Protein AF-A0A962SR95-F1 (afdb_monomer_lite)

Radius of gyration: 21.42 Å; chains: 1; bounding box: 49×30×53 Å

pLDDT: mean 89.66, std 11.18, range [53.0, 98.69]

Structure (mmCIF, N/CA/C/O backbone):
data_AF-A0A962SR95-F1
#
_entry.id   AF-A0A962SR95-F1
#
loop_
_atom_site.group_PDB
_atom_site.id
_atom_site.type_symbol
_atom_site.label_atom_id
_atom_site.label_alt_id
_atom_site.label_comp_id
_atom_site.label_asym_id
_atom_site.label_entity_id
_atom_site.label_seq_id
_atom_site.pdbx_PDB_ins_code
_atom_site.Cartn_x
_atom_site.Cartn_y
_atom_site.Cartn_z
_atom_site.occupancy
_atom_site.B_iso_or_equiv
_atom_site.auth_seq_id
_atom_site.auth_comp_id
_atom_site.auth_asym_id
_atom_site.auth_atom_id
_atom_site.pdbx_PDB_model_num
ATOM 1 N N . ALA A 1 1 ? 2.004 -0.342 -10.247 1.00 90.75 1 ALA A N 1
ATOM 2 C CA . ALA A 1 1 ? 2.933 -0.956 -9.272 1.00 90.75 1 ALA A CA 1
ATOM 3 C C . ALA A 1 1 ? 4.402 -0.489 -9.294 1.00 90.75 1 ALA A C 1
ATOM 5 O O . ALA A 1 1 ? 4.955 -0.303 -8.215 1.00 90.75 1 ALA A O 1
ATOM 6 N N . LEU A 1 2 ? 5.065 -0.341 -10.455 1.00 92.50 2 LEU A N 1
ATOM 7 C CA . LEU A 1 2 ? 6.538 -0.181 -10.542 1.00 92.50 2 LEU A CA 1
ATOM 8 C C . LEU A 1 2 ? 7.137 0.888 -9.610 1.00 92.50 2 LEU A C 1
ATOM 10 O O . LEU A 1 2 ? 7.990 0.567 -8.790 1.00 92.50 2 LEU A O 1
ATOM 14 N N . VAL A 1 3 ? 6.658 2.135 -9.693 1.00 92.81 3 VAL A N 1
ATOM 15 C CA . VAL A 1 3 ? 7.188 3.249 -8.882 1.00 92.81 3 VAL A CA 1
ATOM 16 C C . VAL A 1 3 ? 7.074 2.957 -7.390 1.00 92.81 3 VAL A C 1
ATOM 18 O O . VAL A 1 3 ? 8.040 3.150 -6.661 1.00 92.81 3 VAL A O 1
ATOM 21 N N . LEU A 1 4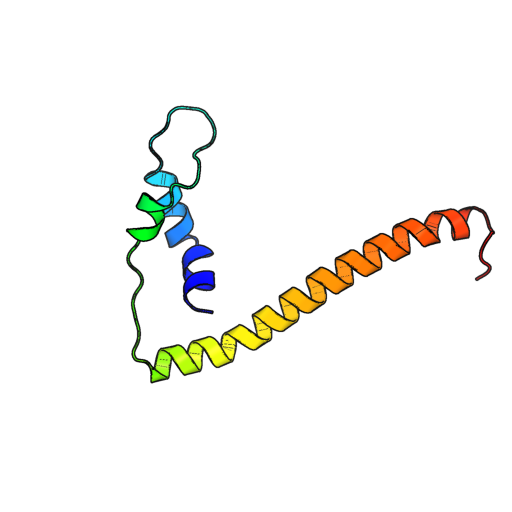 ? 5.921 2.446 -6.942 1.00 93.94 4 LEU A N 1
ATOM 22 C CA . LEU A 1 4 ? 5.712 2.088 -5.541 1.00 93.94 4 LEU A CA 1
ATOM 23 C C . LEU A 1 4 ? 6.771 1.075 -5.091 1.00 93.94 4 LEU A C 1
ATOM 25 O O . LEU A 1 4 ? 7.469 1.326 -4.114 1.00 93.94 4 LEU A O 1
ATOM 29 N N . MET A 1 5 ? 6.952 -0.007 -5.853 1.00 94.25 5 MET A N 1
ATOM 30 C CA . MET A 1 5 ? 7.926 -1.053 -5.534 1.00 94.25 5 MET A CA 1
ATOM 31 C C . MET A 1 5 ? 9.364 -0.526 -5.521 1.00 94.25 5 MET A C 1
ATOM 33 O O . MET A 1 5 ? 10.133 -0.883 -4.632 1.00 94.25 5 MET A O 1
ATOM 37 N N . THR A 1 6 ? 9.726 0.367 -6.447 1.00 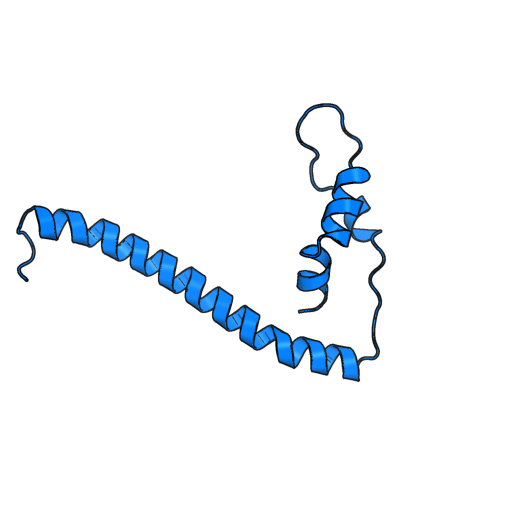94.25 6 THR A N 1
ATOM 38 C CA . THR A 1 6 ? 11.043 1.013 -6.441 1.00 94.25 6 THR A CA 1
ATOM 39 C C . THR A 1 6 ? 11.221 1.894 -5.208 1.00 94.25 6 THR A C 1
ATOM 41 O O . THR A 1 6 ? 12.208 1.736 -4.497 1.00 94.25 6 THR A O 1
ATOM 44 N N . THR A 1 7 ? 10.256 2.763 -4.894 1.00 92.88 7 THR A N 1
ATOM 45 C CA . THR A 1 7 ? 10.349 3.672 -3.737 1.00 92.88 7 THR A CA 1
ATOM 46 C C . THR A 1 7 ? 10.306 2.957 -2.385 1.00 92.88 7 THR A C 1
ATOM 48 O O . THR A 1 7 ? 10.814 3.480 -1.399 1.00 92.88 7 THR A O 1
ATOM 51 N N . SER A 1 8 ? 9.716 1.761 -2.330 1.00 92.62 8 SER A N 1
ATOM 52 C CA . SER A 1 8 ? 9.684 0.909 -1.137 1.00 92.62 8 SER A CA 1
ATOM 53 C C . SER A 1 8 ? 10.879 -0.044 -1.032 1.00 92.62 8 SER A C 1
ATOM 55 O O . SER A 1 8 ? 10.970 -0.775 -0.051 1.00 92.62 8 SER A O 1
ATOM 57 N N . SER A 1 9 ? 11.778 -0.071 -2.019 1.00 94.19 9 SER A N 1
ATOM 58 C CA . SER A 1 9 ? 12.955 -0.943 -1.991 1.00 94.19 9 SER A CA 1
ATOM 59 C C . SER A 1 9 ? 14.047 -0.406 -1.064 1.00 94.19 9 SER A C 1
ATOM 61 O O . SER A 1 9 ? 14.291 0.803 -1.009 1.00 94.19 9 SER A O 1
ATOM 63 N N . ASP A 1 10 ? 14.779 -1.310 -0.409 1.00 93.12 10 ASP A N 1
ATOM 64 C CA . ASP A 1 10 ? 15.911 -0.948 0.455 1.00 93.12 10 ASP A CA 1
ATOM 65 C C . ASP A 1 10 ? 16.980 -0.150 -0.299 1.00 93.12 10 ASP A C 1
ATOM 67 O O . ASP A 1 10 ? 17.577 0.770 0.252 1.00 93.12 10 ASP A O 1
ATOM 71 N N . GLY A 1 11 ? 17.193 -0.456 -1.584 1.00 92.69 11 GLY A N 1
ATOM 72 C CA . GLY A 1 11 ? 18.155 0.253 -2.427 1.00 92.69 11 GLY A CA 1
ATOM 73 C C . GLY A 1 11 ? 17.789 1.724 -2.632 1.00 92.69 11 GLY A C 1
ATOM 74 O O . GLY A 1 11 ? 18.654 2.595 -2.527 1.00 92.69 11 GLY A O 1
ATOM 75 N N . PHE A 1 12 ? 16.511 2.015 -2.880 1.00 92.50 12 PHE A N 1
ATOM 76 C CA . PHE A 1 12 ? 16.026 3.390 -2.985 1.00 92.50 12 PHE A CA 1
ATOM 77 C C . PHE A 1 12 ? 16.098 4.111 -1.637 1.00 92.50 12 PHE A C 1
ATOM 79 O O . PHE A 1 12 ? 16.600 5.235 -1.561 1.00 92.50 12 PHE A O 1
ATOM 86 N N . VAL A 1 13 ? 15.636 3.465 -0.562 1.00 90.06 13 VAL A N 1
ATOM 87 C CA . VAL A 1 13 ? 15.636 4.052 0.786 1.00 90.06 13 VAL A CA 1
ATOM 88 C C . VAL A 1 13 ? 17.064 4.352 1.243 1.00 90.06 13 VAL A C 1
ATOM 90 O O . VAL A 1 13 ? 17.324 5.447 1.727 1.00 90.06 13 VAL A O 1
ATOM 93 N N . ALA A 1 14 ? 18.015 3.442 1.028 1.00 88.62 14 ALA A N 1
ATOM 94 C CA . ALA A 1 14 ? 19.413 3.647 1.396 1.00 88.62 14 ALA A CA 1
ATOM 95 C C . ALA A 1 14 ? 20.071 4.771 0.582 1.00 88.62 14 ALA A C 1
ATOM 97 O O . ALA A 1 14 ? 20.756 5.621 1.151 1.00 88.62 14 ALA A O 1
ATOM 98 N N . ALA A 1 15 ? 19.844 4.810 -0.735 1.00 88.25 15 ALA A N 1
ATOM 99 C CA . ALA A 1 15 ? 20.421 5.838 -1.598 1.00 88.25 15 ALA A CA 1
ATOM 100 C C . ALA A 1 15 ? 19.886 7.236 -1.259 1.00 88.25 15 ALA A C 1
ATOM 102 O O . ALA A 1 15 ? 20.657 8.188 -1.138 1.00 88.25 15 ALA A O 1
ATOM 103 N N . THR A 1 16 ? 18.573 7.351 -1.055 1.00 85.62 16 THR A N 1
ATOM 104 C CA . THR A 1 16 ? 17.936 8.624 -0.699 1.00 85.62 16 THR A CA 1
ATOM 105 C C . THR A 1 16 ? 18.318 9.061 0.715 1.00 85.62 16 THR A C 1
ATOM 107 O O . THR A 1 16 ? 18.660 10.224 0.900 1.00 85.62 16 THR A O 1
ATOM 110 N N . ALA A 1 17 ? 18.392 8.132 1.677 1.00 82.00 17 ALA A N 1
ATOM 111 C CA . ALA A 1 17 ? 18.843 8.395 3.047 1.00 82.00 17 ALA A CA 1
ATOM 112 C C . ALA A 1 17 ? 20.269 8.966 3.129 1.00 82.00 17 ALA A C 1
ATOM 114 O O . ALA A 1 17 ? 20.535 9.853 3.939 1.00 82.00 17 ALA A O 1
ATOM 115 N N . GLN A 1 18 ? 21.194 8.465 2.304 1.00 76.75 18 GLN A N 1
ATOM 116 C CA . GLN A 1 18 ? 22.597 8.896 2.315 1.00 76.75 18 GLN A CA 1
ATOM 117 C C . GLN A 1 18 ? 22.823 10.262 1.656 1.00 76.75 18 GLN A C 1
ATOM 119 O O . GLN A 1 18 ? 23.755 10.977 2.023 1.00 76.75 18 GLN A O 1
ATOM 124 N N . GLN A 1 19 ? 22.003 10.623 0.668 1.00 69.62 19 GLN A N 1
ATOM 125 C CA . GLN A 1 19 ? 22.167 11.860 -0.103 1.00 69.62 19 GLN A CA 1
ATOM 126 C C . GLN A 1 19 ? 21.561 13.092 0.589 1.00 69.62 19 GLN A C 1
ATOM 128 O O . GLN A 1 19 ? 21.915 14.224 0.245 1.00 69.62 19 GLN A O 1
ATOM 133 N N . MET A 1 20 ? 20.732 12.883 1.617 1.00 69.19 20 MET A N 1
ATOM 134 C CA . MET A 1 20 ? 20.116 13.934 2.426 1.00 69.19 20 MET A CA 1
ATOM 135 C C . MET A 1 20 ? 21.158 14.720 3.231 1.00 69.19 20 MET A C 1
ATOM 137 O O . MET A 1 20 ? 21.515 14.378 4.359 1.00 69.19 20 MET A O 1
ATOM 141 N N . LYS A 1 21 ? 21.637 15.824 2.657 1.00 61.03 21 LYS A N 1
ATOM 142 C CA . LYS A 1 21 ? 22.466 16.811 3.353 1.00 61.03 21 LYS A CA 1
ATOM 143 C C . LYS A 1 21 ? 21.587 17.801 4.114 1.00 61.03 21 LYS A C 1
ATOM 145 O O . LYS A 1 21 ? 21.181 18.797 3.538 1.00 61.03 21 LYS A O 1
ATOM 150 N N . GLU A 1 22 ? 21.360 17.569 5.403 1.00 54.78 22 GLU A N 1
ATOM 151 C CA . GLU A 1 22 ? 21.064 18.625 6.384 1.00 54.78 22 GLU A CA 1
ATOM 152 C C . GLU A 1 22 ? 21.334 18.095 7.805 1.00 54.78 22 GLU A C 1
ATOM 154 O O . GLU A 1 22 ? 20.936 16.992 8.170 1.00 54.78 22 GLU A O 1
ATOM 159 N N . GLY A 1 23 ? 22.142 18.832 8.570 1.00 53.00 23 GLY A N 1
ATOM 160 C CA . GLY A 1 23 ? 22.880 18.315 9.724 1.00 53.00 23 GLY A CA 1
ATOM 161 C C . GLY A 1 23 ? 22.040 17.833 10.912 1.00 53.00 23 GLY A C 1
ATOM 162 O O . GLY A 1 23 ? 21.087 18.483 11.318 1.00 53.00 23 GLY A O 1
ATOM 163 N N . SER A 1 24 ? 22.496 16.738 11.536 1.00 58.84 24 SER A N 1
ATOM 164 C CA . SER A 1 24 ? 22.251 16.289 12.928 1.00 58.84 24 SER A CA 1
ATOM 165 C C . SER A 1 24 ? 20.796 16.108 13.419 1.00 58.84 24 SER A C 1
ATOM 167 O O . SER A 1 24 ? 20.568 15.495 14.459 1.00 58.84 24 SER A O 1
ATOM 169 N N . LYS A 1 25 ? 19.772 16.553 12.688 1.00 58.09 25 LYS A N 1
ATOM 170 C CA . LYS A 1 25 ? 18.358 16.370 13.034 1.00 58.09 25 LYS A CA 1
ATOM 171 C C . LYS A 1 25 ? 17.651 15.706 11.861 1.00 58.09 25 LYS A C 1
ATOM 173 O O . LYS A 1 25 ? 17.627 16.285 10.789 1.00 58.09 25 LYS A O 1
ATOM 178 N N . MET A 1 26 ? 17.119 14.503 12.103 1.00 63.91 26 MET A N 1
ATOM 179 C CA . MET A 1 26 ? 16.312 13.655 11.206 1.00 63.91 26 MET A CA 1
ATOM 180 C C . MET A 1 26 ? 16.346 14.036 9.712 1.00 63.91 26 MET A C 1
ATOM 182 O O . MET A 1 26 ? 15.657 14.986 9.326 1.00 63.91 26 MET A O 1
ATOM 186 N N . PRO A 1 27 ? 17.069 13.281 8.864 1.00 67.56 27 PRO A N 1
ATOM 187 C CA . PRO A 1 27 ? 17.117 13.563 7.435 1.00 67.56 27 PRO A CA 1
ATOM 188 C C . PRO A 1 27 ? 15.699 13.544 6.841 1.00 67.56 27 PRO A C 1
ATOM 190 O O . PRO A 1 27 ? 14.913 12.628 7.092 1.00 67.56 27 PRO A O 1
ATOM 193 N N . ARG A 1 28 ? 15.347 14.594 6.090 1.00 74.69 28 ARG A N 1
ATOM 194 C CA . ARG A 1 28 ? 14.018 14.782 5.483 1.00 74.69 28 ARG A CA 1
ATOM 195 C C . ARG A 1 28 ? 14.042 14.449 4.001 1.00 74.69 28 ARG A C 1
ATOM 197 O O . ARG A 1 28 ? 14.983 14.827 3.313 1.00 74.69 28 ARG A O 1
ATOM 204 N N . ALA A 1 29 ? 13.007 13.747 3.531 1.00 80.94 29 ALA A N 1
ATOM 205 C CA . ALA A 1 29 ? 12.831 13.387 2.123 1.00 80.94 29 ALA A CA 1
ATOM 206 C C . ALA A 1 29 ? 12.915 14.635 1.234 1.00 80.94 29 ALA A C 1
ATOM 208 O O . ALA A 1 29 ? 12.054 15.510 1.320 1.00 80.94 29 ALA A O 1
ATOM 209 N N . ASP A 1 30 ? 13.949 14.708 0.392 1.00 84.50 30 ASP A N 1
ATOM 210 C CA . ASP A 1 30 ? 14.089 15.736 -0.637 1.00 84.50 30 ASP A CA 1
ATOM 211 C C . ASP A 1 30 ? 13.645 15.159 -1.983 1.00 84.50 30 ASP A C 1
ATOM 213 O O . ASP A 1 30 ? 14.293 14.284 -2.565 1.00 84.50 30 ASP A O 1
ATOM 217 N N . TRP A 1 31 ? 12.533 15.684 -2.492 1.00 85.44 31 TRP A N 1
ATOM 218 C CA . TRP A 1 31 ? 11.957 15.274 -3.766 1.00 85.44 31 TRP A CA 1
ATOM 219 C C . TRP A 1 31 ? 12.933 15.412 -4.941 1.00 85.44 31 TRP A C 1
ATOM 221 O O . TRP A 1 31 ? 12.979 14.532 -5.800 1.00 85.44 31 TRP A O 1
ATOM 231 N N . LYS A 1 32 ? 13.749 16.475 -4.976 1.00 87.69 32 LYS A N 1
ATOM 232 C CA . LYS A 1 32 ? 14.715 16.695 -6.064 1.00 87.69 32 LYS A CA 1
ATOM 233 C C . LYS A 1 32 ? 15.785 15.611 -6.088 1.00 87.69 32 LYS A C 1
ATOM 235 O O . LYS A 1 32 ? 16.247 15.254 -7.165 1.00 87.69 32 LYS A O 1
ATOM 240 N N . GLN A 1 33 ? 16.161 15.087 -4.923 1.00 85.19 33 GLN A N 1
ATOM 241 C CA . GLN A 1 33 ? 17.131 13.996 -4.807 1.00 85.19 33 GLN A CA 1
ATOM 242 C C . GLN A 1 33 ? 16.486 12.654 -5.156 1.00 85.19 33 GLN A C 1
ATOM 244 O O . GLN A 1 33 ? 17.031 11.889 -5.943 1.00 85.19 33 GLN A O 1
ATOM 249 N N . MET A 1 34 ? 15.276 12.396 -4.653 1.00 89.81 34 MET A N 1
ATOM 250 C CA . MET A 1 34 ? 14.526 11.173 -4.961 1.00 89.81 34 MET A CA 1
ATOM 251 C C . MET A 1 34 ? 14.285 11.000 -6.467 1.00 89.81 34 MET A C 1
ATOM 253 O O . MET A 1 34 ? 14.414 9.893 -6.982 1.00 89.81 34 MET A O 1
ATOM 257 N N . GLN A 1 35 ? 13.982 12.088 -7.184 1.00 90.81 35 GLN A N 1
ATOM 258 C CA . GLN A 1 35 ? 13.793 12.074 -8.640 1.00 90.81 35 GLN A CA 1
ATOM 259 C C . GLN A 1 35 ? 15.058 11.710 -9.433 1.00 90.81 35 GLN A C 1
ATOM 261 O O . GLN A 1 35 ? 14.944 11.301 -10.585 1.00 90.81 35 GLN A O 1
ATOM 266 N N . GLN A 1 36 ? 16.250 11.864 -8.850 1.00 90.31 36 GLN A N 1
ATOM 267 C CA . GLN A 1 36 ? 17.516 11.523 -9.506 1.00 90.31 36 GLN A CA 1
ATOM 268 C C . GLN A 1 36 ? 17.852 10.033 -9.404 1.00 90.31 36 GLN A C 1
ATOM 270 O O . GLN A 1 36 ? 18.788 9.576 -10.060 1.00 90.31 36 GLN A O 1
ATOM 275 N N . TYR A 1 37 ? 17.112 9.268 -8.596 1.00 91.56 37 TYR A N 1
ATOM 276 C CA . TYR A 1 37 ? 17.343 7.838 -8.466 1.00 91.56 37 TYR A CA 1
ATOM 277 C C . TYR A 1 37 ? 17.016 7.121 -9.789 1.00 91.56 37 TYR A C 1
ATOM 279 O O . TYR A 1 37 ? 15.884 7.219 -10.272 1.00 91.56 37 TYR A O 1
ATOM 287 N N . PRO A 1 38 ? 17.972 6.389 -10.390 1.00 91.81 38 PRO A N 1
ATOM 288 C CA . PRO A 1 38 ? 17.742 5.720 -11.660 1.00 91.81 38 PRO A CA 1
ATOM 289 C C . PRO A 1 38 ? 16.767 4.554 -11.481 1.00 91.81 38 PRO A C 1
ATOM 291 O O . PRO A 1 38 ? 16.980 3.662 -10.660 1.00 91.81 38 PRO A O 1
ATOM 294 N N . VAL A 1 39 ? 15.712 4.539 -12.293 1.00 91.62 39 VAL A N 1
ATOM 295 C CA . VAL A 1 39 ? 14.744 3.439 -12.343 1.00 91.62 39 VAL A CA 1
ATOM 296 C C . VAL A 1 39 ? 14.852 2.763 -13.709 1.00 91.62 39 VAL A C 1
ATOM 298 O O . VAL A 1 39 ? 14.700 3.447 -14.724 1.00 91.62 39 VAL A O 1
ATOM 301 N N . PRO A 1 40 ? 15.118 1.445 -13.778 1.00 89.12 40 PRO A N 1
ATOM 302 C CA . PRO A 1 40 ? 15.122 0.738 -15.050 1.00 89.12 40 PRO A CA 1
ATOM 303 C C . PRO A 1 40 ? 13.705 0.740 -15.626 1.00 89.12 40 PRO A C 1
ATOM 305 O O . PRO A 1 40 ? 12.770 0.260 -14.984 1.00 89.12 40 PRO A O 1
ATOM 308 N N . LEU A 1 41 ? 13.549 1.284 -16.833 1.00 92.31 41 LEU A N 1
ATOM 309 C CA . LEU A 1 41 ? 12.283 1.266 -17.555 1.00 92.31 41 LEU A CA 1
ATOM 310 C C . LEU A 1 41 ? 12.248 0.024 -18.462 1.00 92.31 41 LEU A C 1
ATOM 312 O O . LEU A 1 41 ? 12.990 -0.018 -19.447 1.00 92.31 41 LEU A O 1
ATOM 316 N N . PRO A 1 42 ? 11.450 -1.007 -18.130 1.00 93.00 42 PRO A N 1
ATOM 317 C CA . PRO A 1 42 ? 11.302 -2.178 -18.986 1.00 93.00 42 PRO A CA 1
ATOM 318 C C . PRO A 1 42 ? 10.482 -1.846 -20.240 1.00 93.00 42 PRO A C 1
ATOM 320 O O . PRO A 1 42 ? 9.879 -0.780 -20.344 1.00 93.00 42 PRO A O 1
ATOM 323 N N . THR A 1 43 ? 10.426 -2.785 -21.186 1.00 97.25 43 THR A N 1
ATOM 324 C CA . THR A 1 43 ? 9.509 -2.686 -22.329 1.00 97.25 43 THR A CA 1
ATOM 325 C C . THR A 1 43 ? 8.054 -2.666 -21.860 1.00 97.25 43 THR A C 1
ATOM 327 O O . THR A 1 43 ? 7.720 -3.261 -20.831 1.00 97.25 43 THR A O 1
ATOM 330 N N . ASP A 1 44 ? 7.173 -2.036 -22.639 1.00 97.06 44 ASP A N 1
ATOM 331 C CA . ASP A 1 44 ? 5.765 -1.848 -22.264 1.00 97.06 44 ASP A CA 1
ATOM 332 C C . ASP A 1 44 ? 5.064 -3.163 -21.903 1.00 97.06 44 ASP A C 1
ATOM 334 O O . ASP A 1 44 ? 4.374 -3.241 -20.891 1.00 97.06 44 ASP A O 1
ATOM 338 N N . GLY A 1 45 ? 5.306 -4.233 -22.668 1.00 98.06 45 GLY A N 1
ATOM 339 C CA . GLY A 1 45 ? 4.713 -5.544 -22.390 1.00 98.06 45 GLY A CA 1
ATOM 340 C C . GLY A 1 45 ? 5.127 -6.119 -21.031 1.00 98.06 45 GLY A C 1
ATOM 341 O O . GLY A 1 45 ? 4.290 -6.648 -20.301 1.00 98.06 45 GLY A O 1
ATOM 342 N N . LEU A 1 46 ? 6.402 -5.973 -20.658 1.00 97.00 46 LEU A N 1
ATOM 343 C CA . LEU A 1 46 ? 6.901 -6.427 -19.359 1.00 97.00 46 LEU A CA 1
ATOM 344 C C . LEU A 1 46 ? 6.389 -5.532 -18.223 1.00 97.00 46 LEU A C 1
ATOM 346 O O . LEU A 1 46 ? 6.052 -6.036 -17.152 1.00 97.00 46 LEU A O 1
ATOM 350 N N . LEU A 1 47 ? 6.287 -4.221 -18.460 1.00 96.69 47 LEU A N 1
ATOM 351 C CA . LEU A 1 47 ? 5.716 -3.280 -17.501 1.00 96.69 47 LEU A CA 1
ATOM 352 C C . LEU A 1 47 ? 4.244 -3.593 -17.206 1.00 96.69 47 LEU A C 1
ATOM 354 O O . LEU A 1 47 ? 3.849 -3.611 -16.040 1.00 96.69 47 LEU A O 1
ATOM 358 N N . CYS A 1 48 ? 3.448 -3.852 -18.246 1.00 97.50 48 CYS A N 1
ATOM 359 C CA . CYS A 1 48 ? 2.050 -4.253 -18.121 1.00 97.50 48 CYS A CA 1
ATOM 360 C C . CYS A 1 48 ? 1.925 -5.554 -17.329 1.00 97.50 48 CYS A C 1
ATOM 362 O O . CYS A 1 48 ? 1.274 -5.554 -16.291 1.00 97.50 48 CYS A O 1
ATOM 364 N N . ALA A 1 49 ? 2.637 -6.613 -17.730 1.00 97.81 49 ALA A N 1
ATOM 365 C CA . ALA A 1 49 ? 2.588 -7.901 -17.037 1.00 97.81 49 ALA A CA 1
ATOM 366 C C . ALA A 1 49 ? 2.983 -7.792 -15.553 1.00 97.81 49 ALA A C 1
ATOM 368 O O . ALA A 1 49 ? 2.366 -8.413 -14.686 1.00 97.81 49 ALA A O 1
ATOM 369 N N . PHE A 1 50 ? 3.994 -6.976 -15.242 1.00 96.69 50 PHE A N 1
ATOM 370 C CA . PHE A 1 50 ? 4.387 -6.707 -13.863 1.00 96.69 50 PHE A CA 1
ATOM 371 C C . PHE A 1 50 ? 3.294 -5.971 -13.076 1.00 96.69 50 PHE A C 1
ATOM 373 O O . PHE A 1 50 ? 2.988 -6.348 -11.944 1.00 96.69 50 PHE A O 1
ATOM 380 N N . ASN A 1 51 ? 2.707 -4.916 -13.649 1.00 96.12 51 ASN A N 1
ATOM 381 C CA . ASN A 1 51 ? 1.644 -4.163 -12.984 1.00 96.12 51 ASN A CA 1
ATOM 382 C C . ASN A 1 51 ? 0.398 -5.033 -12.772 1.00 96.12 51 ASN A C 1
ATOM 384 O O . ASN A 1 51 ? -0.109 -5.063 -11.655 1.00 96.12 51 ASN A O 1
ATOM 388 N N . ASP A 1 52 ? -0.014 -5.811 -13.774 1.00 97.75 52 ASP A N 1
ATOM 389 C CA . ASP A 1 52 ? -1.164 -6.720 -13.695 1.00 97.75 52 ASP A CA 1
ATOM 390 C C . ASP A 1 52 ? -1.010 -7.756 -12.573 1.00 97.75 52 ASP A C 1
ATOM 392 O O . ASP A 1 52 ? -1.986 -8.132 -11.924 1.00 97.75 52 ASP A O 1
ATOM 396 N N . PHE A 1 53 ? 0.222 -8.193 -12.302 1.00 97.69 53 PHE A N 1
ATOM 397 C CA . PHE A 1 53 ? 0.514 -9.106 -11.201 1.00 97.69 53 PHE A CA 1
ATOM 398 C C . PHE A 1 53 ? 0.446 -8.425 -9.824 1.00 97.69 53 PHE A C 1
ATOM 400 O O . PHE A 1 53 ? -0.089 -8.992 -8.870 1.00 97.69 53 PHE A O 1
ATOM 407 N N . ILE A 1 54 ? 0.991 -7.214 -9.692 1.00 97.50 54 ILE A N 1
ATOM 408 C CA . ILE A 1 54 ? 1.137 -6.546 -8.389 1.00 97.50 54 ILE A CA 1
ATOM 409 C C . ILE A 1 54 ? -0.115 -5.757 -7.983 1.00 97.50 54 ILE A C 1
ATOM 411 O O . ILE A 1 54 ? -0.471 -5.726 -6.804 1.00 97.50 54 ILE A O 1
ATOM 415 N N . ASP A 1 55 ? -0.807 -5.119 -8.922 1.00 97.31 55 ASP A N 1
ATOM 416 C CA . ASP A 1 55 ? -1.968 -4.277 -8.636 1.00 97.31 55 ASP A CA 1
ATOM 417 C C . ASP A 1 55 ? -3.102 -5.000 -7.861 1.00 97.31 55 ASP A C 1
ATOM 419 O O . ASP A 1 55 ? -3.625 -4.396 -6.914 1.00 97.31 55 ASP A O 1
ATOM 423 N N . PRO A 1 56 ? -3.468 -6.280 -8.113 1.00 98.25 56 PRO A N 1
ATOM 424 C CA . PRO A 1 56 ? -4.440 -6.981 -7.265 1.00 98.25 56 PRO A CA 1
ATOM 425 C C . PRO A 1 56 ? -3.954 -7.164 -5.818 1.00 98.25 56 PRO A C 1
ATOM 427 O O . PRO A 1 56 ? -4.754 -7.053 -4.886 1.00 98.25 56 PRO A O 1
ATOM 430 N N . ILE A 1 57 ? -2.650 -7.368 -5.603 1.00 98.06 57 ILE A N 1
ATOM 431 C CA . ILE A 1 57 ? -2.056 -7.473 -4.260 1.00 98.06 57 ILE A CA 1
ATOM 432 C C . ILE A 1 57 ? -2.194 -6.135 -3.525 1.00 98.06 57 ILE A C 1
ATOM 434 O O . ILE A 1 57 ? -2.620 -6.096 -2.368 1.00 98.06 57 ILE A O 1
ATOM 438 N N . LEU A 1 58 ? -1.898 -5.023 -4.205 1.00 97.62 58 LEU A N 1
ATOM 439 C CA . LEU A 1 58 ? -2.048 -3.678 -3.643 1.00 97.62 58 LEU A CA 1
ATOM 440 C C . LEU A 1 58 ? -3.509 -3.358 -3.302 1.00 97.62 58 LEU A C 1
ATOM 442 O O . LEU A 1 58 ? -3.792 -2.792 -2.242 1.00 97.62 58 LEU A O 1
ATOM 446 N N . ASN A 1 59 ? -4.449 -3.763 -4.159 1.00 98.12 59 ASN A N 1
ATOM 447 C CA . ASN A 1 59 ? -5.882 -3.600 -3.914 1.00 98.12 59 ASN A CA 1
ATOM 448 C C . ASN A 1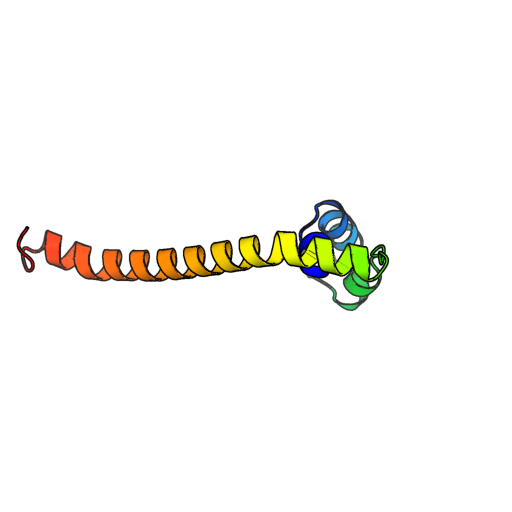 59 ? -6.352 -4.397 -2.691 1.00 98.12 59 ASN A C 1
ATOM 450 O O . ASN A 1 59 ? -7.119 -3.878 -1.869 1.00 98.12 59 ASN A O 1
ATOM 454 N N . GLN A 1 60 ? -5.859 -5.625 -2.526 1.00 98.50 60 GLN A N 1
ATOM 455 C CA . GLN A 1 60 ? -6.156 -6.439 -1.352 1.00 98.50 60 GLN A CA 1
ATOM 456 C C . GLN A 1 60 ? -5.579 -5.807 -0.081 1.00 98.50 60 GLN A C 1
ATOM 458 O O . GLN A 1 60 ? -6.291 -5.669 0.914 1.00 98.50 60 GLN A O 1
ATOM 463 N N . LEU A 1 61 ? -4.323 -5.351 -0.121 1.00 98.06 61 LEU A N 1
ATOM 464 C CA . LEU A 1 61 ? -3.674 -4.680 1.006 1.00 98.06 61 LEU A CA 1
ATOM 465 C C . LEU A 1 61 ? -4.466 -3.444 1.449 1.00 98.06 61 LEU A C 1
ATOM 467 O O . LEU A 1 61 ? -4.748 -3.270 2.635 1.00 98.06 61 LEU A O 1
ATOM 471 N N . LYS A 1 62 ? -4.887 -2.615 0.488 1.00 98.00 62 LYS A N 1
ATOM 472 C CA . LYS A 1 62 ? -5.718 -1.435 0.737 1.00 98.00 62 LYS A CA 1
ATOM 473 C C . LYS A 1 62 ? -7.045 -1.816 1.397 1.00 98.00 62 LYS A C 1
ATOM 475 O O . LYS A 1 62 ? -7.424 -1.216 2.403 1.00 98.00 62 LYS A O 1
ATOM 480 N N . THR A 1 63 ? -7.732 -2.822 0.858 1.00 98.62 63 THR A N 1
ATOM 481 C CA . THR A 1 63 ? -9.010 -3.317 1.392 1.00 98.62 63 THR A CA 1
ATOM 482 C C . THR A 1 63 ? -8.871 -3.773 2.842 1.00 98.62 63 THR A C 1
ATOM 484 O O . THR A 1 63 ? -9.636 -3.337 3.704 1.00 98.62 63 THR A O 1
ATOM 487 N N . LEU A 1 64 ? -7.856 -4.588 3.133 1.00 98.69 64 LEU A N 1
ATOM 488 C CA . LEU A 1 64 ? -7.592 -5.099 4.477 1.00 98.69 64 LEU A CA 1
ATOM 489 C C . LEU A 1 64 ? -7.220 -3.983 5.459 1.00 98.69 64 LEU A C 1
ATOM 491 O O . LEU A 1 64 ? -7.719 -3.968 6.582 1.00 98.69 64 LEU A O 1
ATOM 495 N N . ALA A 1 65 ? -6.407 -3.011 5.039 1.00 98.56 65 ALA A N 1
ATOM 496 C CA . ALA A 1 65 ? -6.038 -1.875 5.880 1.00 98.56 65 ALA A CA 1
ATOM 497 C C . ALA A 1 65 ? -7.271 -1.064 6.320 1.00 98.56 65 ALA A C 1
ATOM 499 O O . ALA A 1 65 ? -7.424 -0.740 7.502 1.00 98.56 65 ALA A O 1
ATOM 500 N N . PHE A 1 66 ? -8.196 -0.782 5.396 1.00 98.50 66 PHE A N 1
ATOM 501 C CA . PHE A 1 66 ? -9.434 -0.077 5.732 1.00 98.50 66 PHE A CA 1
ATOM 502 C C . PHE A 1 66 ? -10.398 -0.927 6.562 1.00 98.50 66 PHE A C 1
ATOM 504 O O . PHE A 1 66 ? -11.032 -0.396 7.477 1.00 98.50 66 PHE A O 1
ATOM 511 N N . ALA A 1 67 ? -10.498 -2.229 6.283 1.00 98.56 67 ALA A N 1
ATOM 512 C CA . ALA A 1 67 ? -11.300 -3.146 7.085 1.00 98.56 67 ALA A CA 1
ATOM 513 C C . ALA A 1 67 ? -10.800 -3.188 8.536 1.00 98.56 67 ALA A C 1
ATOM 515 O O . ALA A 1 67 ? -11.587 -2.970 9.453 1.00 98.56 67 ALA A O 1
ATOM 516 N N . ASN A 1 68 ? -9.490 -3.338 8.747 1.00 98.62 68 ASN A N 1
ATOM 517 C CA . ASN A 1 68 ? -8.884 -3.333 10.077 1.00 98.62 68 ASN A CA 1
ATOM 518 C C . ASN A 1 68 ? -9.135 -2.021 10.824 1.00 98.62 68 ASN A C 1
ATOM 520 O O . ASN A 1 68 ? -9.485 -2.049 12.002 1.00 98.62 68 ASN A O 1
ATOM 524 N N . LYS A 1 69 ? -9.042 -0.870 10.145 1.00 98.44 69 LYS A N 1
ATOM 525 C CA . LYS A 1 69 ? -9.369 0.427 10.757 1.00 98.44 69 LYS A CA 1
ATOM 526 C C . LYS A 1 69 ? -10.827 0.489 11.227 1.00 98.44 69 LYS A C 1
ATOM 528 O O . LYS A 1 69 ? -11.099 0.957 12.330 1.00 98.44 69 LYS A O 1
ATOM 533 N N . ARG A 1 70 ? -11.767 0.013 10.402 1.00 98.31 70 ARG A N 1
ATOM 534 C CA . ARG A 1 70 ? -13.201 -0.016 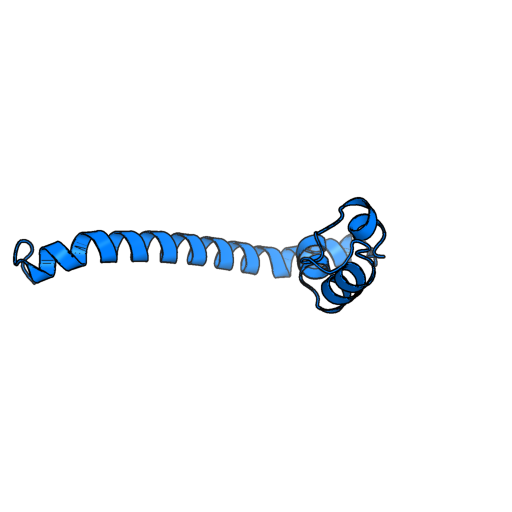10.737 1.00 98.31 70 ARG A CA 1
ATOM 535 C C . ARG A 1 70 ? -13.504 -0.988 11.873 1.00 98.31 70 ARG A C 1
ATOM 537 O O . ARG A 1 70 ? -14.265 -0.639 12.767 1.00 98.31 70 ARG A O 1
ATOM 544 N N . LEU A 1 71 ? -12.900 -2.175 11.851 1.00 98.25 71 LEU A N 1
ATOM 545 C CA . LEU A 1 71 ? -13.048 -3.181 12.902 1.00 98.25 71 LEU A CA 1
ATOM 546 C C . LEU A 1 71 ? -12.468 -2.694 14.231 1.00 98.25 71 LEU A C 1
ATOM 548 O O . LEU A 1 71 ? -13.101 -2.881 15.263 1.00 98.25 71 LEU A O 1
ATOM 552 N N . GLY A 1 72 ? -11.321 -2.009 14.202 1.00 98.19 72 GLY A N 1
ATOM 553 C CA . GLY A 1 72 ? -10.752 -1.354 15.380 1.00 98.19 72 GLY A CA 1
ATOM 554 C C . GLY A 1 72 ? -11.718 -0.334 15.983 1.00 98.19 72 GLY A C 1
ATOM 555 O O . GLY A 1 72 ? -12.041 -0.426 17.161 1.00 98.19 72 GLY A O 1
ATOM 556 N N . ALA A 1 73 ? -12.274 0.561 15.162 1.00 97.62 73 ALA A N 1
ATOM 557 C CA . ALA A 1 73 ? -13.257 1.542 15.627 1.00 97.62 73 ALA A CA 1
ATOM 558 C C . ALA A 1 73 ? -14.545 0.891 16.168 1.00 97.62 73 ALA A C 1
ATOM 560 O O . ALA A 1 73 ? -15.082 1.329 17.183 1.00 97.62 73 ALA A O 1
ATOM 561 N N . ALA A 1 74 ? -15.038 -0.167 15.516 1.00 96.25 74 ALA A N 1
ATOM 562 C CA . ALA A 1 74 ? -16.209 -0.906 15.980 1.00 96.25 74 ALA A CA 1
ATOM 563 C C . ALA A 1 74 ? -15.948 -1.601 17.323 1.00 96.25 74 ALA A C 1
ATOM 565 O O . ALA A 1 74 ? -16.779 -1.520 18.224 1.00 96.25 74 ALA A O 1
ATOM 566 N N . ARG A 1 75 ? -14.778 -2.230 17.485 1.00 96.94 75 ARG A N 1
ATOM 567 C CA . ARG A 1 75 ? -14.342 -2.809 18.760 1.00 96.94 75 ARG A CA 1
ATOM 568 C C . ARG A 1 75 ? -14.313 -1.743 19.849 1.00 96.94 75 ARG A C 1
ATOM 570 O O . ARG A 1 75 ? -14.886 -1.964 20.906 1.00 96.94 75 ARG A O 1
ATOM 577 N N . ASP A 1 76 ? -13.684 -0.60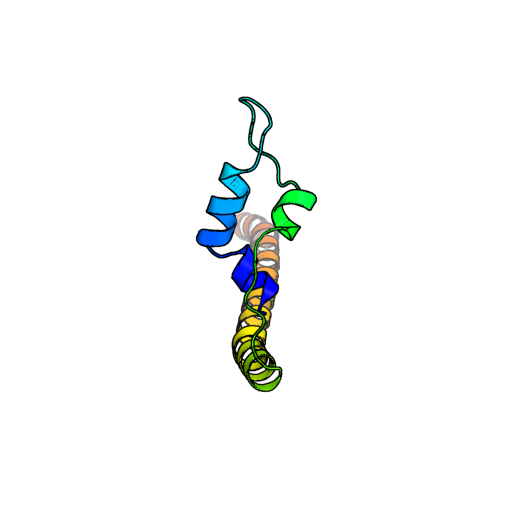2 19.589 1.00 96.94 76 ASP A N 1
ATOM 578 C CA . ASP A 1 76 ? -13.513 0.455 20.592 1.00 96.94 76 ASP A CA 1
ATOM 579 C C . ASP A 1 76 ? -14.855 1.076 21.016 1.00 96.94 76 ASP A C 1
ATOM 581 O O . ASP A 1 76 ? -15.009 1.490 22.161 1.00 96.94 76 ASP A O 1
ATOM 585 N N . LEU A 1 77 ? -15.852 1.083 20.124 1.00 94.88 77 LEU A N 1
ATOM 586 C CA . LEU A 1 77 ? -17.218 1.511 20.432 1.00 94.88 77 LEU A CA 1
ATOM 587 C C . LEU A 1 77 ? -18.010 0.460 21.228 1.00 94.88 77 LEU A C 1
ATOM 589 O O . LEU A 1 77 ? -18.752 0.805 22.147 1.00 94.88 77 LEU A O 1
ATOM 593 N N . LEU A 1 78 ? -17.912 -0.811 20.836 1.00 95.06 78 LEU A N 1
ATOM 594 C CA . LEU A 1 78 ? -18.753 -1.881 21.377 1.00 95.06 78 LEU A CA 1
ATOM 595 C C . LEU A 1 78 ? -18.206 -2.463 22.679 1.00 95.06 78 LEU A C 1
ATOM 597 O O . LEU A 1 78 ? -18.992 -2.860 23.534 1.00 95.06 78 LEU A O 1
ATOM 601 N N . LEU A 1 79 ? -16.884 -2.498 22.854 1.00 94.56 79 LEU A N 1
ATOM 602 C CA . LEU A 1 79 ? -16.252 -3.113 24.019 1.00 94.56 79 LEU A CA 1
ATOM 603 C C . LEU A 1 79 ? -16.681 -2.455 25.345 1.00 94.56 79 LEU A C 1
ATOM 605 O O . LEU A 1 79 ? -17.047 -3.200 26.252 1.00 94.56 79 LEU A O 1
ATOM 609 N N . PRO A 1 80 ? -16.742 -1.112 25.479 1.00 93.81 80 PRO A N 1
ATOM 610 C CA . PRO A 1 80 ? -17.245 -0.485 26.702 1.00 93.81 80 PRO A CA 1
ATOM 611 C C . PRO A 1 80 ? -18.713 -0.824 26.981 1.00 93.81 80 PRO A C 1
ATOM 613 O O . PRO A 1 80 ? -19.075 -1.117 28.114 1.00 93.81 80 PRO A O 1
ATOM 616 N N . ARG A 1 81 ? -19.558 -0.847 25.943 1.00 91.69 81 ARG A N 1
ATOM 617 C CA . ARG A 1 81 ? -20.986 -1.177 26.077 1.00 91.69 81 ARG A CA 1
ATOM 618 C C . ARG A 1 81 ? -21.209 -2.623 26.501 1.00 91.69 81 ARG A C 1
ATOM 620 O O . ARG A 1 81 ? -22.078 -2.896 27.322 1.00 91.69 81 ARG A O 1
ATOM 627 N N . LEU A 1 82 ? -20.397 -3.535 25.969 1.00 92.06 82 LEU A N 1
ATOM 628 C CA . LEU A 1 82 ? -20.382 -4.933 26.380 1.00 92.06 82 LEU A CA 1
ATOM 629 C C . LEU A 1 82 ? -19.946 -5.064 27.847 1.00 92.06 82 LEU A C 1
ATOM 631 O O . LEU A 1 82 ? -20.619 -5.730 28.626 1.00 92.06 82 LEU A O 1
ATOM 635 N N . MET A 1 83 ? -18.855 -4.395 28.239 1.00 91.81 83 MET A N 1
ATOM 636 C CA . MET A 1 83 ? -18.348 -4.413 29.619 1.00 91.81 83 MET A CA 1
ATOM 637 C C . MET A 1 83 ? -19.343 -3.823 30.626 1.00 91.81 83 MET A C 1
ATOM 639 O O . MET A 1 83 ? -19.436 -4.316 31.746 1.00 91.81 83 MET A O 1
ATOM 643 N N . ASN A 1 84 ? -20.113 -2.813 30.220 1.00 91.88 84 ASN A N 1
ATOM 644 C CA . ASN A 1 84 ? -21.146 -2.190 31.048 1.00 91.88 84 ASN A CA 1
ATOM 645 C C . ASN A 1 84 ? -22.475 -2.969 31.063 1.00 91.88 84 ASN A C 1
ATOM 647 O O . ASN A 1 84 ? -23.409 -2.555 31.746 1.00 91.88 84 ASN A O 1
ATOM 651 N N . GLY A 1 85 ? -22.592 -4.069 30.308 1.00 87.81 85 GLY A N 1
ATOM 652 C CA . GLY A 1 85 ? -23.828 -4.852 30.208 1.00 87.81 85 GLY A CA 1
ATOM 653 C C . GLY A 1 85 ? -24.953 -4.168 29.420 1.00 87.81 85 GLY A C 1
ATOM 654 O O . GLY A 1 85 ? -26.096 -4.610 29.481 1.00 87.81 85 GLY A O 1
ATOM 655 N N . GLU A 1 86 ? -24.650 -3.109 28.661 1.00 90.31 86 GLU A N 1
ATOM 656 C CA . GLU A 1 86 ? -25.609 -2.418 27.782 1.00 90.31 86 GLU A CA 1
ATOM 657 C C . GLU A 1 86 ? -25.967 -3.256 26.541 1.00 90.31 86 GLU A C 1
ATOM 659 O O . GLU A 1 86 ? -26.958 -2.986 25.864 1.00 90.31 86 GLU A O 1
ATOM 664 N N . ILE A 1 87 ? -25.149 -4.264 26.224 1.00 86.25 87 ILE A N 1
ATOM 665 C CA . ILE A 1 87 ? -25.350 -5.211 25.126 1.00 86.25 87 ILE A CA 1
ATOM 666 C C . ILE A 1 87 ? -25.259 -6.627 25.704 1.00 86.25 87 ILE A C 1
ATOM 668 O O . ILE A 1 87 ? -24.274 -6.960 26.362 1.00 86.25 87 ILE A O 1
ATOM 672 N N . SER A 1 88 ? -26.272 -7.458 25.450 1.00 75.06 88 SER A N 1
ATOM 673 C CA . SER A 1 88 ? -26.292 -8.875 25.833 1.00 75.06 88 SER A CA 1
ATOM 674 C C . SER A 1 88 ? -25.567 -9.751 24.805 1.00 75.06 88 SER A C 1
ATOM 676 O O . SER A 1 88 ? -25.659 -9.480 23.606 1.00 75.06 88 SER A O 1
ATOM 678 N N . VAL A 1 89 ? -24.894 -10.804 25.280 1.00 68.50 89 VAL A N 1
ATOM 679 C CA . VAL A 1 89 ? -24.277 -11.862 24.451 1.0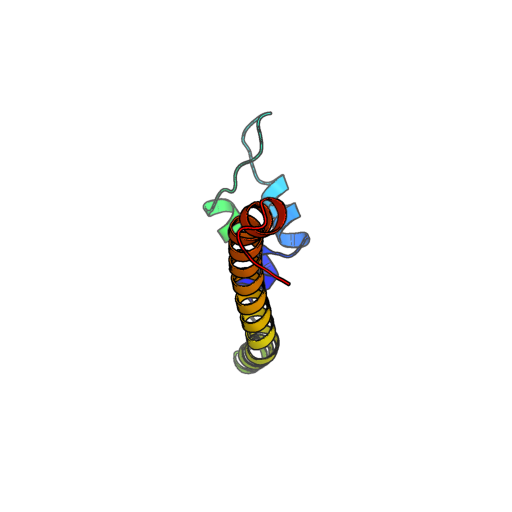0 68.50 89 VAL A CA 1
ATOM 680 C C . VAL A 1 89 ? -25.295 -12.945 24.126 1.00 68.50 89 VAL A C 1
ATOM 682 O O . VAL A 1 89 ? -26.039 -13.327 25.058 1.00 68.50 89 VAL A O 1
#

Sequence (89 aa):
ALVLMTTSSDGFVAATAQQMKEGSKMPRADWKQMQQYPVPLPTDGLLCAFNDFIDPILNQLKTLAFANKRLGAARDLLLPRLMNGEISV

Secondary structure (DSSP, 8-state):
-HHHHHHTSHHHHHHHHHH----SS-----HHHHTTS------HHHHHHHHHHHHHHHHHHHHHHHHHHHHHHHHHHHHHHHHTTSS--

Foldseek 3Di:
DQVVCCCPDPVLVVQQVVVQDDDDPDRDRDPVSSVPDDGDDDPPVVVVVVCVVCVVVVVVVVVVVVVVVVVVVVCVVVVVCVVVVVDDD